Protein AF-A0A380N1U7-F1 (afdb_monomer_lite)

Foldseek 3Di:
DLQVVVAVVLVVLVVVVCVVVVVDPKDWDFWDWAWAQEPVGTDIHTHTAMDVRPDADPQAGPPHRYNPPVVLVLLVVCVVVVDDLVVSQVVCCVPNVDRDDSVNSVVSVVVCVVVVVVVVPDDDDPDDPDDDDDDD

Secondary structure (DSSP, 8-state):
-HHHHHHHHHHHHHHHHHHH-TTSS--EEEEEEEEEEETTEEEEEEEEEESS-----SSS-TT--B-HHHHHHHHHHHHHTT--HHHHHHHHHHHH-----HHHHHHHHGGGHHHHHHHHTPPPPS--S-------

pLDDT: mean 79.52, std 11.36, range [40.75, 92.94]

Structure (mmCIF, N/CA/C/O backbone):
data_AF-A0A380N1U7-F1
#
_entry.id   AF-A0A380N1U7-F1
#
loop_
_atom_site.group_PDB
_atom_site.id
_atom_site.type_symbol
_atom_site.label_atom_id
_atom_site.label_alt_id
_atom_site.label_comp_id
_atom_site.label_asym_id
_atom_site.label_entity_id
_atom_site.label_seq_id
_atom_site.pdbx_PDB_ins_code
_atom_site.Cartn_x
_atom_site.Cartn_y
_atom_site.Cartn_z
_atom_site.occupancy
_atom_site.B_iso_or_equiv
_atom_site.auth_seq_id
_atom_site.auth_comp_id
_atom_site.auth_asym_id
_atom_site.auth_atom_id
_atom_site.pdbx_PDB_model_num
ATOM 1 N N . MET A 1 1 ? 12.849 15.024 4.852 1.00 40.75 1 MET A N 1
ATOM 2 C CA . MET A 1 1 ? 13.879 13.974 4.651 1.00 40.75 1 MET A CA 1
ATOM 3 C C . MET A 1 1 ? 13.366 12.769 3.834 1.00 40.75 1 MET A C 1
ATOM 5 O O . MET A 1 1 ? 14.176 11.980 3.379 1.00 40.75 1 MET A O 1
ATOM 9 N N . THR A 1 2 ? 12.056 12.680 3.552 1.00 47.53 2 THR A N 1
ATOM 10 C CA . THR A 1 2 ? 11.327 11.574 2.881 1.00 47.53 2 THR A CA 1
ATOM 11 C C . THR A 1 2 ? 11.619 11.385 1.378 1.00 47.53 2 THR A C 1
ATOM 13 O O . THR A 1 2 ? 11.564 10.273 0.860 1.00 47.53 2 THR A O 1
ATOM 16 N N . LEU A 1 3 ? 11.970 12.457 0.656 1.00 51.88 3 LEU A N 1
ATOM 17 C CA . LEU A 1 3 ? 12.321 12.377 -0.774 1.00 51.88 3 LEU A CA 1
ATOM 18 C C . LEU A 1 3 ? 13.687 11.719 -1.017 1.00 51.88 3 LEU A C 1
ATOM 20 O O . LEU A 1 3 ? 13.896 11.109 -2.060 1.00 51.88 3 LEU A O 1
ATOM 24 N N . CYS A 1 4 ? 14.610 11.820 -0.055 1.00 52.53 4 CYS A N 1
ATOM 25 C CA . CYS A 1 4 ? 15.962 11.293 -0.223 1.00 52.53 4 CYS A CA 1
ATOM 26 C C . CYS A 1 4 ? 15.957 9.757 -0.242 1.00 52.53 4 CYS A C 1
ATOM 28 O O . CYS A 1 4 ? 16.606 9.160 -1.093 1.00 52.53 4 CYS A O 1
ATOM 30 N N . ASN A 1 5 ? 15.156 9.136 0.632 1.00 65.75 5 ASN A N 1
ATOM 31 C CA . ASN A 1 5 ? 15.149 7.684 0.833 1.00 65.75 5 ASN A CA 1
ATOM 32 C C . ASN A 1 5 ? 14.439 6.916 -0.294 1.00 65.75 5 ASN A C 1
ATOM 34 O O . ASN A 1 5 ? 14.876 5.840 -0.695 1.00 65.75 5 ASN A O 1
ATOM 38 N N . THR A 1 6 ? 13.373 7.484 -0.861 1.00 70.25 6 THR A N 1
ATOM 39 C CA . THR A 1 6 ? 12.689 6.890 -2.024 1.00 70.25 6 THR A CA 1
ATOM 40 C C . THR A 1 6 ? 13.540 6.994 -3.292 1.00 70.25 6 THR A C 1
ATOM 42 O O . THR A 1 6 ? 13.600 6.049 -4.079 1.00 70.25 6 THR A O 1
ATOM 45 N N . LEU A 1 7 ? 14.265 8.103 -3.466 1.00 77.00 7 LEU A N 1
ATOM 46 C CA . LEU A 1 7 ? 15.198 8.297 -4.576 1.00 77.00 7 LEU A CA 1
ATOM 47 C C . LEU A 1 7 ? 16.412 7.357 -4.499 1.00 77.00 7 LEU A C 1
ATOM 49 O O . LEU A 1 7 ? 16.829 6.817 -5.530 1.00 77.00 7 LEU A O 1
ATOM 53 N N . THR A 1 8 ? 16.986 7.150 -3.307 1.00 80.00 8 THR A N 1
ATOM 54 C CA . THR A 1 8 ? 18.092 6.196 -3.115 1.00 80.00 8 THR A CA 1
ATOM 55 C C . THR A 1 8 ? 17.640 4.768 -3.360 1.00 80.00 8 THR A C 1
ATOM 57 O O . THR A 1 8 ? 18.338 4.048 -4.069 1.00 80.00 8 THR A O 1
ATOM 60 N N . PHE A 1 9 ? 16.459 4.376 -2.874 1.00 84.00 9 PHE A N 1
ATOM 61 C CA . PHE A 1 9 ? 15.918 3.042 -3.134 1.00 84.00 9 PHE A CA 1
ATOM 62 C C . PHE A 1 9 ? 15.733 2.780 -4.634 1.00 84.00 9 PHE A C 1
ATOM 64 O O . PHE A 1 9 ? 16.267 1.809 -5.165 1.00 84.00 9 PHE A O 1
ATOM 71 N N . LEU A 1 10 ? 15.058 3.685 -5.351 1.00 83.88 10 LEU A N 1
ATOM 72 C CA . LEU A 1 10 ? 14.854 3.547 -6.797 1.00 83.88 10 LEU A CA 1
ATOM 73 C C . LEU A 1 10 ? 16.179 3.551 -7.578 1.00 83.88 10 LEU A C 1
ATOM 75 O O . LEU A 1 10 ? 16.294 2.915 -8.625 1.00 83.88 10 LEU A O 1
ATOM 79 N N . SER A 1 11 ? 17.187 4.275 -7.081 1.00 85.38 11 SER A N 1
ATOM 80 C CA . SER A 1 11 ? 18.531 4.272 -7.668 1.00 85.38 11 SER A CA 1
ATOM 81 C C . SER A 1 11 ? 19.259 2.944 -7.446 1.00 85.38 11 SER A C 1
ATOM 83 O O . SER A 1 11 ? 19.945 2.486 -8.353 1.00 85.38 11 SER A O 1
ATOM 85 N N . ALA A 1 12 ? 19.088 2.305 -6.289 1.00 86.25 12 ALA A N 1
ATOM 86 C CA . ALA A 1 12 ? 19.638 0.974 -6.035 1.00 86.25 12 ALA A CA 1
ATOM 87 C C . ALA A 1 12 ? 18.943 -0.097 -6.894 1.00 86.25 12 ALA A C 1
ATOM 89 O O . ALA A 1 12 ? 19.583 -1.009 -7.416 1.00 86.25 12 ALA A O 1
ATOM 90 N N . GLU A 1 13 ? 17.633 0.041 -7.095 1.00 86.62 13 GLU A N 1
ATOM 91 C CA . GLU A 1 13 ? 16.842 -0.891 -7.894 1.00 86.62 13 GLU A CA 1
ATOM 92 C C . GLU A 1 13 ? 17.258 -0.885 -9.375 1.00 86.62 13 GLU A C 1
ATOM 94 O O . GLU A 1 13 ? 17.491 -1.945 -9.962 1.00 86.62 13 GLU A O 1
ATOM 99 N N . ILE A 1 14 ? 17.441 0.303 -9.966 1.00 86.81 14 ILE A N 1
ATOM 100 C CA . ILE A 1 14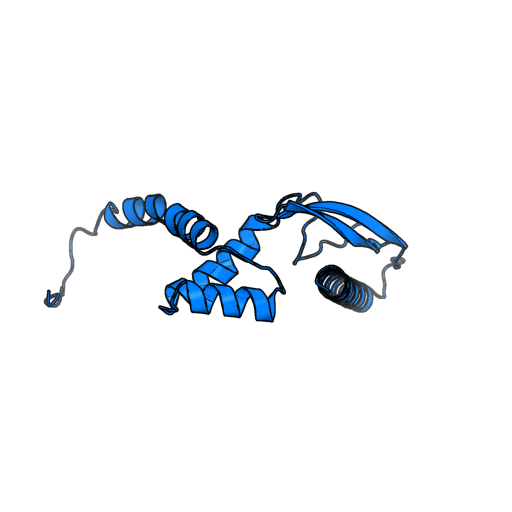 ? 17.900 0.418 -11.359 1.00 86.81 14 ILE A CA 1
ATOM 101 C C . ILE A 1 14 ? 19.347 -0.066 -11.531 1.00 86.81 14 ILE A C 1
ATOM 103 O O . ILE A 1 14 ? 19.694 -0.614 -12.575 1.00 86.81 14 ILE A O 1
ATOM 107 N N . GLU A 1 15 ? 20.200 0.113 -10.519 1.00 87.31 15 GLU A N 1
ATOM 108 C CA . GLU A 1 15 ? 21.585 -0.366 -10.543 1.00 87.31 15 GLU A CA 1
ATOM 109 C C . GLU A 1 15 ? 21.642 -1.898 -10.533 1.00 87.31 15 GLU A C 1
ATOM 111 O O . GLU A 1 15 ? 22.352 -2.491 -11.346 1.00 87.31 15 GLU A O 1
ATOM 116 N N . SER A 1 16 ? 20.809 -2.541 -9.709 1.00 87.12 16 SER A N 1
ATOM 117 C CA . SER A 1 16 ? 20.632 -3.997 -9.721 1.00 87.12 16 SER A CA 1
ATOM 118 C C . SER A 1 16 ? 20.126 -4.504 -11.078 1.00 87.12 1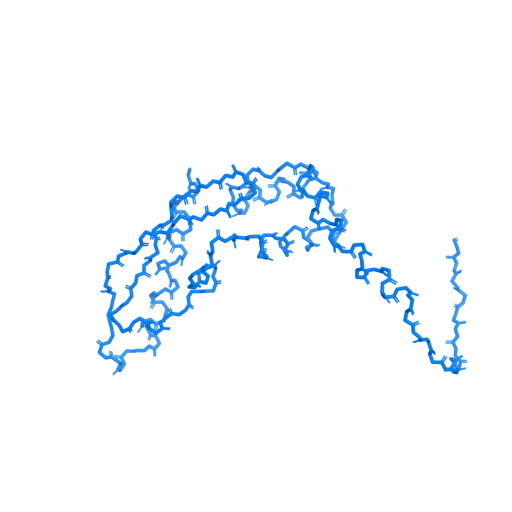6 SER A C 1
ATOM 120 O O . SER A 1 16 ? 20.673 -5.464 -11.625 1.00 87.12 16 SER A O 1
ATOM 122 N N . TYR A 1 17 ? 19.136 -3.829 -11.676 1.00 85.81 17 TYR A N 1
ATOM 123 C CA . TYR A 1 17 ? 18.605 -4.203 -12.991 1.00 85.81 17 TYR A CA 1
ATOM 124 C C . TYR A 1 17 ? 19.656 -4.097 -14.108 1.00 85.81 17 TYR A C 1
ATOM 126 O O . TYR A 1 17 ? 19.789 -5.011 -14.927 1.00 85.81 17 TYR A O 1
ATOM 134 N N . LEU A 1 18 ? 20.436 -3.011 -14.137 1.00 85.00 18 LEU A N 1
ATOM 135 C CA . LEU A 1 18 ? 21.512 -2.829 -15.117 1.00 85.00 18 LEU A CA 1
ATOM 136 C C . LEU A 1 18 ? 22.662 -3.826 -14.897 1.00 85.00 18 LEU A C 1
ATOM 138 O O . LEU A 1 18 ? 23.231 -4.313 -15.873 1.00 85.00 18 LEU A O 1
ATOM 142 N N . GLY A 1 19 ? 22.966 -4.178 -13.643 1.00 83.69 19 GLY A N 1
ATOM 143 C CA . GLY A 1 19 ? 23.962 -5.196 -13.296 1.00 83.69 19 GLY A CA 1
ATOM 144 C C . GLY A 1 19 ? 23.577 -6.614 -13.730 1.00 83.69 19 GLY A C 1
ATOM 145 O O . GLY A 1 19 ? 24.448 -7.416 -14.053 1.00 83.69 19 GLY A O 1
ATOM 146 N N . GLN A 1 20 ? 22.281 -6.922 -13.803 1.00 82.00 20 GLN A N 1
ATOM 147 C CA . GLN A 1 20 ? 21.789 -8.194 -14.347 1.00 82.00 20 GLN A CA 1
ATOM 148 C C . GLN A 1 20 ? 21.756 -8.201 -15.885 1.00 82.00 20 GLN A C 1
ATOM 150 O O . GLN A 1 20 ? 21.890 -9.255 -16.504 1.00 82.00 20 GLN A O 1
ATOM 155 N N . ASN A 1 21 ? 21.641 -7.027 -16.516 1.00 78.81 21 ASN A N 1
ATOM 156 C CA . ASN A 1 21 ? 21.483 -6.864 -17.965 1.00 78.81 21 ASN A CA 1
ATOM 157 C C . ASN A 1 21 ? 22.727 -6.272 -18.658 1.00 78.81 21 ASN A C 1
ATOM 159 O O . ASN A 1 21 ? 22.604 -5.484 -19.598 1.00 78.81 21 ASN A O 1
ATOM 163 N N . LEU A 1 22 ? 23.933 -6.684 -18.247 1.00 72.62 22 LEU A N 1
ATOM 164 C CA . LEU A 1 22 ? 25.216 -6.173 -18.773 1.00 72.62 22 LEU A CA 1
ATOM 165 C C . LEU A 1 22 ? 25.399 -6.355 -20.292 1.00 72.62 22 LEU A C 1
ATOM 167 O O . LEU A 1 22 ? 26.122 -5.587 -20.922 1.00 72.62 22 LEU A O 1
ATOM 171 N N . ASN A 1 23 ? 24.739 -7.355 -20.885 1.00 67.94 23 ASN A N 1
ATOM 172 C CA . ASN A 1 23 ? 24.819 -7.656 -22.322 1.00 67.94 23 ASN A CA 1
ATOM 173 C C . ASN A 1 23 ? 23.893 -6.781 -23.183 1.00 67.94 23 ASN A C 1
ATOM 175 O O . ASN A 1 23 ? 23.975 -6.809 -24.411 1.00 67.94 23 ASN A O 1
ATOM 179 N N . SER A 1 24 ? 22.997 -6.016 -22.559 1.00 68.81 24 SER A N 1
ATOM 180 C CA . SER A 1 24 ? 22.141 -5.064 -23.259 1.00 68.81 24 SER A CA 1
ATOM 181 C C . SER A 1 24 ? 22.889 -3.736 -23.439 1.00 68.81 24 SER A C 1
ATOM 183 O O . SER A 1 24 ? 23.598 -3.284 -22.544 1.00 68.81 24 SER A O 1
ATOM 185 N N . ASN A 1 25 ? 22.720 -3.046 -24.574 1.00 79.69 25 ASN A N 1
ATOM 186 C CA . ASN A 1 25 ? 23.233 -1.673 -24.763 1.00 79.69 25 ASN A CA 1
ATOM 187 C C . ASN A 1 25 ? 22.409 -0.634 -23.962 1.00 79.69 25 ASN A C 1
ATOM 189 O O . ASN A 1 25 ? 22.193 0.499 -24.401 1.00 79.69 25 ASN A O 1
ATOM 193 N N . ASN A 1 26 ? 21.879 -1.046 -22.812 1.00 81.62 26 ASN A N 1
ATOM 194 C CA . ASN A 1 26 ? 21.026 -0.255 -21.952 1.00 81.62 26 ASN A CA 1
ATOM 195 C C . ASN A 1 26 ? 21.876 0.417 -20.872 1.00 81.62 26 ASN A C 1
ATOM 197 O O . ASN A 1 26 ? 22.803 -0.167 -20.315 1.00 81.62 26 ASN A O 1
ATOM 201 N N . ARG A 1 27 ? 21.592 1.688 -20.604 1.00 84.06 27 ARG A N 1
ATOM 202 C CA . ARG A 1 27 ? 22.331 2.513 -19.641 1.00 84.06 27 ARG A CA 1
ATOM 203 C C . ARG A 1 27 ? 21.364 3.448 -18.943 1.00 84.06 27 ARG A C 1
ATOM 205 O O . ARG A 1 27 ? 20.309 3.772 -19.490 1.00 84.06 27 ARG A O 1
ATOM 212 N N . ARG A 1 28 ? 21.749 3.938 -17.767 1.00 84.19 28 ARG A N 1
ATOM 213 C CA . ARG A 1 28 ? 21.008 4.991 -17.068 1.00 84.19 28 ARG A CA 1
ATOM 214 C C . ARG A 1 28 ? 20.888 6.234 -17.959 1.00 84.19 28 ARG A C 1
ATOM 216 O O . ARG A 1 28 ? 21.871 6.683 -18.543 1.00 84.19 28 ARG A O 1
ATOM 223 N N . ASN A 1 29 ? 19.682 6.784 -18.051 1.00 87.75 29 ASN A N 1
ATOM 224 C CA . ASN A 1 29 ? 19.329 7.947 -18.860 1.00 87.75 29 ASN A CA 1
ATOM 225 C C . ASN A 1 29 ? 18.560 8.979 -18.019 1.00 87.75 29 ASN A C 1
ATOM 227 O O . ASN A 1 29 ? 17.374 9.235 -18.236 1.00 87.75 29 ASN A O 1
ATOM 231 N N . GLY A 1 30 ? 19.258 9.550 -17.038 1.00 86.69 30 GLY A N 1
ATOM 232 C CA . GLY A 1 30 ? 18.738 10.621 -16.192 1.00 86.69 30 GLY A CA 1
ATOM 233 C C . GLY A 1 30 ? 17.584 10.199 -15.279 1.00 86.69 30 GLY A C 1
ATOM 234 O O . GLY A 1 30 ? 17.494 9.047 -14.842 1.00 86.69 30 GLY A O 1
ATOM 235 N N . TYR A 1 31 ? 16.722 11.170 -14.978 1.00 87.06 31 TYR A N 1
ATOM 236 C CA . TYR A 1 31 ? 15.584 11.038 -14.073 1.00 87.06 31 TYR A CA 1
ATOM 237 C C . TYR A 1 31 ? 14.324 11.618 -14.721 1.00 87.06 31 TYR A C 1
ATOM 239 O O . TYR A 1 31 ? 14.382 12.612 -15.442 1.00 87.06 31 TYR A O 1
ATOM 247 N N . SER A 1 32 ? 13.179 11.000 -14.450 1.00 85.56 32 SER A N 1
ATOM 248 C CA . SER A 1 32 ? 11.856 11.490 -14.820 1.00 85.56 32 SER A CA 1
ATOM 249 C C . SER A 1 32 ? 11.120 11.960 -13.576 1.00 85.56 32 SER A C 1
ATOM 251 O O . SER A 1 32 ? 11.077 11.250 -12.571 1.00 85.56 32 SER A O 1
ATOM 253 N N . LYS A 1 33 ? 10.487 13.130 -13.656 1.00 85.94 33 LYS A N 1
ATOM 254 C CA . LYS A 1 33 ? 9.645 13.650 -12.577 1.00 85.94 33 LYS A CA 1
ATOM 255 C C . LYS A 1 33 ? 8.255 13.030 -12.641 1.00 85.94 33 LYS A C 1
ATOM 257 O O . LYS A 1 33 ? 7.702 12.841 -13.724 1.00 85.94 33 LYS A O 1
ATOM 262 N N . LYS A 1 34 ? 7.691 12.717 -11.481 1.00 83.31 34 LYS A N 1
ATOM 263 C CA . LYS A 1 34 ? 6.355 12.145 -11.340 1.00 83.31 34 LYS A CA 1
ATOM 264 C C . LYS A 1 34 ? 5.679 12.722 -10.107 1.00 83.31 34 LYS A C 1
ATOM 266 O O . LYS A 1 34 ? 6.184 12.571 -9.001 1.00 83.31 34 LYS A O 1
ATOM 271 N N . THR A 1 35 ? 4.519 13.344 -10.280 1.00 81.88 35 THR A N 1
ATOM 272 C CA . THR A 1 35 ? 3.706 13.789 -9.144 1.00 81.88 35 THR A CA 1
ATOM 273 C C . THR A 1 35 ? 2.906 12.611 -8.610 1.00 81.88 35 THR A C 1
ATOM 275 O O . THR A 1 35 ? 2.064 12.041 -9.308 1.00 81.88 35 THR A O 1
ATOM 278 N N . VAL A 1 36 ? 3.176 12.237 -7.367 1.00 77.25 36 VAL A N 1
ATOM 279 C CA . VAL A 1 36 ? 2.560 11.091 -6.710 1.00 77.25 36 VAL A CA 1
ATOM 280 C C . VAL A 1 36 ? 1.634 11.593 -5.613 1.00 77.25 36 VAL A C 1
ATOM 282 O O . VAL A 1 36 ? 2.010 12.432 -4.797 1.00 77.25 36 VAL A O 1
ATOM 285 N N . LYS A 1 37 ? 0.395 11.099 -5.619 1.00 68.56 37 LYS A N 1
ATOM 286 C CA . LYS A 1 37 ? -0.614 11.391 -4.602 1.00 68.56 37 LYS A CA 1
ATOM 287 C C . LYS A 1 37 ? -0.531 10.322 -3.517 1.00 68.56 37 LYS A C 1
ATOM 289 O O . LYS A 1 37 ? -0.759 9.140 -3.781 1.00 68.56 37 LYS A O 1
ATOM 294 N N . SER A 1 38 ? -0.198 10.748 -2.309 1.00 66.62 38 SER A N 1
ATOM 295 C CA . SER A 1 38 ? -0.272 9.944 -1.093 1.00 66.62 38 SER A CA 1
ATOM 296 C C . SER A 1 38 ? -1.470 10.392 -0.249 1.00 66.62 38 SER A C 1
ATOM 298 O O . SER A 1 38 ? -2.064 11.440 -0.515 1.00 66.62 38 SER A O 1
ATOM 300 N N . ALA A 1 39 ? -1.817 9.619 0.781 1.00 54.22 39 ALA A N 1
ATOM 301 C CA . ALA A 1 39 ? -2.871 9.954 1.742 1.00 54.22 39 ALA A CA 1
ATOM 302 C C . ALA A 1 39 ? -2.646 11.315 2.440 1.00 54.22 39 ALA A C 1
ATOM 304 O O . ALA A 1 39 ? -3.594 11.927 2.920 1.00 54.22 39 ALA A O 1
ATOM 305 N N . LEU A 1 40 ? -1.403 11.808 2.449 1.00 46.25 40 LEU A N 1
ATOM 306 C CA . LEU A 1 40 ? -0.976 13.056 3.095 1.00 46.25 40 LEU A CA 1
ATOM 307 C C . LEU A 1 40 ? -0.837 14.254 2.146 1.00 46.25 40 LEU A C 1
ATOM 309 O O . LEU A 1 40 ? -0.504 15.349 2.590 1.00 46.25 40 LEU A O 1
ATOM 313 N N . GLY A 1 41 ? -1.059 14.060 0.844 1.00 59.94 41 GLY A N 1
ATOM 314 C CA . GLY A 1 41 ? -0.894 15.103 -0.167 1.00 59.94 41 GLY A CA 1
ATOM 315 C C . GLY A 1 41 ? -0.108 14.643 -1.393 1.00 59.94 41 GLY A C 1
ATOM 316 O O . GLY A 1 41 ? 0.275 13.479 -1.529 1.00 59.94 41 GLY A O 1
ATOM 317 N N . SER A 1 42 ? 0.103 15.566 -2.329 1.00 71.38 42 SER A N 1
ATOM 318 C CA . SER A 1 42 ? 0.883 15.327 -3.544 1.00 71.38 42 SER A CA 1
ATOM 319 C C . SER A 1 42 ? 2.330 15.769 -3.366 1.00 71.38 42 SER A C 1
ATOM 321 O O . SER A 1 42 ? 2.565 16.901 -2.952 1.00 71.38 42 SER A O 1
ATOM 323 N N . PHE A 1 43 ? 3.282 14.924 -3.753 1.00 75.31 43 PHE A N 1
ATOM 324 C CA . PHE A 1 43 ? 4.698 15.288 -3.808 1.00 75.31 43 PHE A CA 1
ATOM 325 C C . PHE A 1 43 ? 5.313 14.940 -5.167 1.00 75.31 43 PHE A C 1
ATOM 327 O O . PHE A 1 43 ? 4.802 14.086 -5.898 1.00 75.31 43 PHE A O 1
ATOM 334 N N . GLU A 1 44 ? 6.400 15.625 -5.522 1.00 79.06 44 GLU A N 1
ATOM 335 C CA . GLU A 1 44 ? 7.181 15.329 -6.725 1.00 79.06 44 GLU A CA 1
ATOM 336 C C . GLU A 1 44 ? 8.244 14.275 -6.417 1.00 79.06 44 GLU A C 1
ATOM 338 O O . GLU A 1 44 ? 9.074 14.454 -5.531 1.00 79.06 44 GLU A O 1
ATOM 343 N N . LEU A 1 45 ? 8.207 13.170 -7.156 1.00 83.56 45 LEU A N 1
ATOM 344 C CA . LEU A 1 45 ? 9.169 12.082 -7.086 1.00 83.56 45 LEU A CA 1
ATOM 345 C C . LEU A 1 45 ? 10.050 12.098 -8.336 1.00 83.56 45 LEU A C 1
ATOM 347 O O . LEU A 1 45 ? 9.546 12.101 -9.462 1.00 83.56 45 LEU A O 1
ATOM 351 N N . GLU A 1 46 ? 11.363 12.048 -8.140 1.00 83.56 46 GLU A N 1
ATOM 352 C CA . GLU A 1 46 ? 12.319 11.816 -9.217 1.00 83.56 46 GLU A CA 1
ATOM 353 C C . GLU A 1 46 ? 12.574 10.314 -9.345 1.00 83.56 46 GLU A C 1
ATOM 355 O O . GLU A 1 46 ? 13.044 9.652 -8.425 1.00 83.56 46 GLU A O 1
ATOM 360 N N . THR A 1 47 ? 12.224 9.758 -10.498 1.00 85.38 47 THR A N 1
ATOM 361 C CA . THR A 1 47 ? 12.382 8.334 -10.798 1.00 85.38 47 THR A CA 1
ATOM 362 C C . THR A 1 47 ? 13.551 8.159 -11.761 1.00 85.38 47 THR A C 1
ATOM 364 O O . THR A 1 47 ? 13.547 8.777 -12.829 1.00 85.38 47 THR A O 1
ATOM 367 N N . PRO A 1 48 ? 14.582 7.371 -11.421 1.00 87.19 48 PRO A N 1
ATOM 368 C CA . PRO A 1 48 ? 15.670 7.103 -12.343 1.00 87.19 48 PRO A CA 1
ATOM 369 C C . PRO A 1 48 ? 15.141 6.338 -13.554 1.00 87.19 48 PRO A C 1
ATOM 371 O O . PRO A 1 48 ? 14.278 5.468 -13.441 1.00 87.19 48 PRO A O 1
ATOM 374 N N . ARG A 1 49 ? 15.656 6.689 -14.730 1.00 84.56 49 ARG A N 1
ATOM 375 C CA . ARG A 1 49 ? 15.244 6.100 -15.999 1.00 84.56 49 ARG A CA 1
ATOM 376 C C . ARG A 1 49 ? 16.443 5.477 -16.690 1.00 84.56 49 ARG A C 1
ATOM 378 O O . ARG A 1 49 ? 17.586 5.888 -16.504 1.00 84.56 49 ARG A O 1
ATOM 385 N N . GLU A 1 50 ? 16.167 4.502 -17.530 1.00 87.12 50 GLU A N 1
ATOM 386 C CA . GLU A 1 50 ? 17.122 3.864 -18.424 1.00 87.12 50 GLU A CA 1
ATOM 387 C C . GLU A 1 50 ? 16.856 4.221 -19.892 1.00 87.12 50 GLU A C 1
ATOM 389 O O . GLU A 1 50 ? 15.842 4.832 -20.240 1.00 87.12 50 GLU A O 1
ATOM 394 N N . ARG A 1 51 ? 17.789 3.868 -20.773 1.00 84.19 51 ARG A N 1
ATOM 395 C CA . ARG A 1 51 ? 17.733 4.241 -22.187 1.00 84.19 51 ARG A CA 1
ATOM 396 C C . ARG A 1 51 ? 16.608 3.527 -22.933 1.00 84.19 51 ARG A C 1
ATOM 398 O O . ARG A 1 51 ? 15.911 4.182 -23.705 1.00 84.19 51 ARG A O 1
ATOM 405 N N . ASN A 1 52 ? 16.427 2.232 -22.685 1.00 82.94 52 ASN A N 1
ATOM 406 C CA . ASN A 1 52 ? 15.459 1.411 -23.418 1.00 82.94 52 ASN A CA 1
ATOM 407 C C . ASN A 1 52 ? 14.035 1.532 -22.854 1.00 82.94 52 ASN A C 1
ATOM 409 O O . ASN A 1 52 ? 13.066 1.403 -23.594 1.00 82.94 52 ASN A O 1
ATOM 413 N N . GLY A 1 53 ? 13.897 1.875 -21.570 1.00 79.94 53 GLY A N 1
ATOM 414 C CA . GLY A 1 53 ? 12.599 2.081 -20.925 1.00 79.94 53 GLY A CA 1
ATOM 415 C C . GLY A 1 53 ? 11.845 0.787 -20.607 1.00 79.94 53 GLY A C 1
ATOM 416 O O . GLY A 1 53 ? 10.631 0.834 -20.421 1.00 79.94 53 GLY A O 1
ATOM 417 N N . GLU A 1 54 ? 12.548 -0.336 -20.517 1.00 80.00 54 GLU A N 1
ATOM 418 C CA . GLU A 1 54 ? 12.059 -1.673 -20.179 1.00 80.00 54 GLU A CA 1
ATOM 419 C C . GLU A 1 54 ? 11.932 -1.866 -18.658 1.00 80.00 54 GLU A C 1
ATOM 421 O O . GLU A 1 54 ? 10.923 -2.394 -18.208 1.00 80.00 54 GLU A O 1
ATOM 426 N N . PHE A 1 55 ? 12.847 -1.321 -17.852 1.00 82.50 55 PHE A N 1
ATOM 427 C CA . PHE A 1 55 ? 12.859 -1.415 -16.386 1.00 82.50 55 PHE A CA 1
ATOM 428 C C . PHE A 1 55 ? 11.527 -1.008 -15.754 1.00 82.50 55 PHE A C 1
ATOM 430 O O . PHE A 1 55 ? 11.050 0.111 -15.970 1.00 82.50 55 PHE A O 1
ATOM 437 N N . GLU A 1 56 ? 10.938 -1.900 -14.963 1.00 81.19 56 GLU A N 1
ATOM 438 C CA . GLU A 1 56 ? 9.747 -1.641 -14.158 1.00 81.19 56 GLU A CA 1
ATOM 439 C C . GLU A 1 56 ? 10.119 -1.612 -12.670 1.00 81.19 56 GLU A C 1
ATOM 441 O O . GLU A 1 56 ? 10.441 -2.663 -12.119 1.00 81.19 56 GLU A O 1
ATOM 446 N N . PRO A 1 57 ? 10.071 -0.437 -12.013 1.00 80.38 57 PRO A N 1
ATOM 447 C CA . PRO A 1 57 ? 10.319 -0.345 -10.580 1.00 80.38 57 PRO A CA 1
ATOM 448 C C . PRO A 1 57 ? 9.203 -1.030 -9.788 1.00 80.38 57 PRO A C 1
ATOM 450 O O . PRO A 1 57 ? 8.019 -0.848 -10.092 1.00 80.38 57 PRO A O 1
ATOM 453 N N . VAL A 1 58 ? 9.584 -1.753 -8.739 1.00 77.12 58 VAL A N 1
ATOM 454 C CA . VAL A 1 58 ? 8.690 -2.458 -7.818 1.00 77.12 58 VAL A CA 1
ATOM 455 C C . VAL A 1 58 ? 7.995 -1.456 -6.903 1.00 77.12 58 VAL A C 1
ATOM 457 O O . VAL A 1 58 ? 6.770 -1.409 -6.902 1.00 77.12 58 VAL A O 1
ATOM 460 N N . LEU A 1 59 ? 8.764 -0.597 -6.219 1.00 71.88 59 LEU A N 1
ATOM 461 C CA . LEU A 1 59 ? 8.249 0.340 -5.205 1.00 71.88 59 LEU A CA 1
ATOM 462 C C . LEU A 1 59 ? 7.250 1.357 -5.783 1.00 71.88 59 LEU A C 1
ATOM 464 O O . LEU A 1 59 ? 6.281 1.767 -5.148 1.00 71.88 59 LEU A O 1
ATOM 468 N N . VAL A 1 60 ? 7.516 1.837 -7.001 1.00 77.06 60 VAL A N 1
ATOM 469 C CA . VAL A 1 60 ? 6.662 2.817 -7.679 1.00 77.06 60 VAL A CA 1
ATOM 470 C C . VAL A 1 60 ? 6.529 2.442 -9.147 1.00 77.06 60 VAL A C 1
ATOM 472 O O . VAL A 1 60 ? 7.327 2.863 -9.987 1.00 77.06 60 VAL A O 1
ATOM 475 N N . LYS A 1 61 ? 5.462 1.712 -9.481 1.00 79.00 61 LYS A N 1
ATOM 476 C CA . LYS A 1 61 ? 5.232 1.227 -10.846 1.00 79.00 61 LYS A CA 1
ATOM 477 C C . LYS A 1 61 ? 5.116 2.372 -11.855 1.00 79.00 61 LYS A C 1
ATOM 479 O O . LYS A 1 61 ? 4.708 3.505 -11.537 1.00 79.00 61 LYS A O 1
ATOM 484 N N . LYS A 1 62 ? 5.416 2.078 -13.124 1.00 78.75 62 LYS A N 1
ATOM 485 C CA . LYS A 1 62 ? 5.181 3.014 -14.236 1.00 78.75 62 LYS A CA 1
ATOM 486 C C . LYS A 1 62 ? 3.725 3.489 -14.217 1.00 78.75 62 LYS A C 1
ATOM 488 O O . LYS A 1 62 ? 2.807 2.718 -13.970 1.00 78.75 62 LYS A O 1
ATOM 493 N N . HIS A 1 63 ? 3.525 4.794 -14.397 1.00 73.38 63 HIS A N 1
ATOM 494 C CA . HIS A 1 63 ? 2.208 5.459 -14.381 1.00 73.38 63 HIS A CA 1
ATOM 495 C C . HIS A 1 63 ? 1.394 5.378 -13.069 1.00 73.38 63 HIS A C 1
ATOM 497 O O . HIS A 1 63 ? 0.340 6.003 -12.978 1.00 73.38 63 HIS A O 1
ATOM 503 N N . GLN A 1 64 ? 1.882 4.714 -12.015 1.00 70.75 64 GLN A N 1
ATOM 504 C CA . GLN A 1 64 ? 1.203 4.669 -10.714 1.00 70.75 64 GLN A CA 1
ATOM 505 C C . GLN A 1 64 ? 1.200 6.035 -10.013 1.00 70.75 64 GLN A C 1
ATOM 507 O O . GLN A 1 64 ? 2.194 6.449 -9.425 1.00 70.75 64 GLN A O 1
ATOM 512 N N . THR A 1 65 ? 0.085 6.752 -10.043 1.00 65.31 65 THR A N 1
ATOM 513 C CA . THR A 1 65 ? -0.042 8.078 -9.410 1.00 65.31 65 THR A CA 1
ATOM 514 C C . THR A 1 65 ? -0.511 8.024 -7.957 1.00 65.31 65 THR A C 1
ATOM 516 O O . THR A 1 65 ? -0.566 9.067 -7.310 1.00 65.31 65 THR A O 1
ATOM 519 N N . LYS A 1 66 ? -0.828 6.833 -7.432 1.00 64.56 66 LYS A N 1
ATOM 520 C CA . LYS A 1 66 ? -1.264 6.605 -6.048 1.00 64.56 66 LYS A CA 1
ATOM 521 C C . LYS A 1 66 ? -0.378 5.550 -5.380 1.00 64.56 66 LYS A C 1
ATOM 523 O O . LYS A 1 66 ? -0.310 4.427 -5.874 1.00 64.56 66 LYS A O 1
ATOM 528 N N . LEU A 1 67 ? 0.252 5.887 -4.254 1.00 62.97 67 LEU A N 1
ATOM 529 C CA . LEU A 1 67 ? 1.058 4.938 -3.458 1.00 62.97 67 LEU A CA 1
ATOM 530 C C . LEU A 1 67 ? 0.230 4.026 -2.540 1.00 62.97 67 LEU A C 1
ATOM 532 O O . LEU A 1 67 ? 0.802 3.183 -1.863 1.00 62.97 67 LEU A O 1
ATOM 536 N N . SER A 1 68 ? -1.101 4.172 -2.544 1.00 66.06 68 SER A N 1
ATOM 537 C CA . SER A 1 68 ? -2.022 3.475 -1.631 1.00 66.06 68 SER A CA 1
ATOM 538 C C . SER A 1 68 ? -1.729 1.978 -1.453 1.00 66.06 68 SER A C 1
ATOM 540 O O . SER A 1 68 ? -1.454 1.589 -0.327 1.00 66.06 68 SER A O 1
ATOM 542 N N . PRO A 1 69 ? -1.677 1.131 -2.505 1.00 66.62 69 PRO A N 1
ATOM 543 C CA . PRO A 1 69 ? -1.797 -0.313 -2.293 1.00 66.62 69 PRO A CA 1
ATOM 544 C C . PRO A 1 69 ? -0.616 -0.959 -1.552 1.00 66.62 69 PRO A C 1
ATOM 546 O O . PRO A 1 69 ? -0.812 -1.957 -0.868 1.00 66.62 69 PRO A O 1
ATOM 549 N N . GLU A 1 70 ? 0.604 -0.425 -1.665 1.00 69.88 70 GLU A N 1
ATOM 550 C CA . GLU A 1 70 ? 1.752 -0.971 -0.921 1.00 69.88 70 GLU A CA 1
ATOM 551 C C . GLU A 1 70 ? 1.764 -0.496 0.531 1.00 69.88 70 GLU A C 1
ATOM 553 O O . GLU A 1 70 ? 2.001 -1.288 1.441 1.00 69.88 70 GLU A O 1
ATOM 558 N N . ILE A 1 71 ? 1.430 0.775 0.763 1.00 74.38 71 ILE A N 1
ATOM 559 C CA . ILE A 1 71 ? 1.323 1.338 2.113 1.00 74.38 71 ILE A CA 1
ATOM 560 C C . ILE A 1 71 ? 0.183 0.655 2.880 1.00 74.38 71 ILE A C 1
ATOM 562 O O . ILE A 1 71 ? 0.354 0.318 4.049 1.00 74.38 71 ILE A O 1
ATOM 566 N N . ASP A 1 72 ? -0.937 0.375 2.211 1.00 79.19 72 ASP A N 1
ATOM 567 C CA . ASP A 1 72 ? -2.081 -0.326 2.795 1.00 79.19 72 ASP A CA 1
ATOM 568 C C . ASP A 1 72 ? -1.653 -1.709 3.319 1.00 79.19 72 ASP A C 1
ATOM 570 O O . ASP A 1 72 ? -1.954 -2.060 4.458 1.00 79.19 72 ASP A O 1
ATOM 574 N N . ASN A 1 73 ? -0.851 -2.463 2.554 1.00 80.94 73 ASN A N 1
ATOM 575 C CA . ASN A 1 73 ? -0.307 -3.756 2.994 1.00 80.94 73 ASN A CA 1
ATOM 576 C C . ASN A 1 73 ? 0.645 -3.630 4.194 1.00 80.94 73 ASN A C 1
ATOM 578 O O . ASN A 1 73 ? 0.625 -4.469 5.099 1.00 80.94 73 ASN A O 1
ATOM 582 N N . HIS A 1 74 ? 1.461 -2.577 4.227 1.00 80.50 74 HIS A N 1
ATOM 583 C CA . HIS A 1 74 ? 2.360 -2.307 5.347 1.00 80.50 74 HIS A CA 1
ATOM 584 C C . HIS A 1 74 ? 1.638 -1.839 6.610 1.00 80.50 74 HIS A C 1
ATOM 586 O O . HIS A 1 74 ? 2.179 -2.006 7.695 1.00 80.50 74 HIS A O 1
ATOM 592 N N . ILE A 1 75 ? 0.416 -1.320 6.493 1.00 85.56 75 ILE A N 1
ATOM 593 C CA . ILE A 1 75 ? -0.477 -1.026 7.622 1.00 85.56 75 ILE A CA 1
ATOM 594 C C . ILE A 1 75 ? -1.217 -2.297 8.070 1.00 85.56 75 ILE A C 1
ATOM 596 O O . ILE A 1 75 ? -1.333 -2.578 9.264 1.00 85.56 75 ILE A O 1
ATOM 600 N N . LEU A 1 76 ? -1.678 -3.098 7.107 1.00 87.25 76 LEU A N 1
ATOM 601 C CA . LEU A 1 76 ? -2.420 -4.339 7.329 1.00 87.25 76 LEU A CA 1
ATOM 602 C C . LEU A 1 76 ? -1.591 -5.418 8.032 1.00 87.25 76 LEU A C 1
ATOM 604 O O . LEU A 1 76 ? -2.120 -6.129 8.886 1.00 87.25 76 LEU A O 1
ATOM 608 N N . SER A 1 77 ? -0.302 -5.542 7.709 1.00 88.81 77 SER A N 1
ATOM 609 C CA . SER A 1 77 ? 0.571 -6.540 8.339 1.00 88.81 77 SER A CA 1
ATOM 610 C C . SER A 1 77 ? 0.691 -6.321 9.863 1.00 88.81 77 SER A C 1
ATOM 612 O O . SER A 1 77 ? 0.268 -7.206 10.609 1.00 88.81 77 SER A O 1
ATOM 614 N N . PRO A 1 78 ? 1.131 -5.159 10.378 1.00 89.19 78 PRO A N 1
ATOM 615 C CA . PRO A 1 78 ? 1.104 -4.826 11.806 1.00 89.19 78 PRO A CA 1
ATOM 616 C C . PRO A 1 78 ? -0.278 -4.953 12.458 1.00 89.19 78 PRO A C 1
ATOM 618 O O . PRO A 1 78 ? -0.387 -5.453 13.578 1.00 89.19 78 PRO A O 1
ATOM 621 N N . PHE A 1 79 ? -1.340 -4.550 11.749 1.00 90.31 79 PHE A N 1
ATOM 622 C CA . PHE A 1 79 ? -2.717 -4.699 12.226 1.00 90.31 79 PHE A CA 1
ATOM 623 C C . PHE A 1 79 ? -3.088 -6.171 12.450 1.00 90.31 79 PHE A C 1
ATOM 625 O O . PHE A 1 79 ? -3.645 -6.519 13.488 1.00 90.31 79 PHE A O 1
ATOM 632 N N . SER A 1 80 ? -2.706 -7.061 11.527 1.00 88.50 80 SER A N 1
ATOM 633 C CA . SER A 1 80 ? -2.919 -8.507 11.672 1.00 88.50 80 SER A CA 1
ATOM 634 C C . SER A 1 80 ? -2.132 -9.122 12.838 1.00 88.50 80 SER A C 1
ATOM 636 O O . SER A 1 80 ? -2.582 -10.104 13.423 1.00 88.50 80 SER A O 1
ATOM 638 N N . HIS A 1 81 ? -1.006 -8.512 13.224 1.00 90.94 81 HIS A N 1
ATOM 639 C CA . HIS A 1 81 ? -0.213 -8.896 14.397 1.00 90.94 81 HIS A CA 1
ATOM 640 C C . HIS A 1 81 ? -0.741 -8.286 15.711 1.00 90.94 81 HIS A C 1
ATOM 642 O O . HIS A 1 81 ? -0.146 -8.501 16.765 1.00 90.94 81 HIS A O 1
ATOM 648 N N . GLY A 1 82 ? -1.849 -7.535 15.673 1.00 91.69 82 GLY A N 1
ATOM 649 C CA . GLY A 1 82 ? -2.491 -6.972 16.863 1.00 91.69 82 GLY A CA 1
ATOM 650 C C . GLY A 1 82 ? -1.809 -5.725 17.431 1.00 91.69 82 GLY A C 1
ATOM 651 O O . GLY A 1 82 ? -2.013 -5.402 18.601 1.00 91.69 82 GLY A O 1
ATOM 652 N N . MET A 1 83 ? -0.998 -5.017 16.638 1.00 92.00 83 MET A N 1
ATOM 653 C CA . MET A 1 83 ? -0.423 -3.739 17.068 1.00 92.00 83 MET A CA 1
ATOM 654 C C . MET A 1 83 ? -1.514 -2.668 17.229 1.00 92.00 83 MET A C 1
ATOM 656 O O . MET A 1 83 ? -2.498 -2.642 16.488 1.00 92.00 83 MET A O 1
ATOM 660 N N . SER A 1 84 ? -1.341 -1.759 18.193 1.00 92.38 84 SER A N 1
ATOM 661 C CA . SER A 1 84 ? -2.262 -0.633 18.385 1.00 92.38 84 SER A CA 1
ATOM 662 C C . SER A 1 84 ? -2.134 0.386 17.250 1.00 92.38 84 SER A C 1
ATOM 664 O O . SER A 1 84 ? -1.063 0.534 16.668 1.00 92.38 84 SER A O 1
ATOM 666 N N . TYR A 1 85 ? -3.189 1.154 16.965 1.00 91.62 85 TYR A N 1
ATOM 667 C CA . TYR A 1 85 ? -3.150 2.170 15.904 1.00 91.62 85 TYR A CA 1
ATOM 668 C C . TYR A 1 85 ? -2.020 3.198 16.083 1.00 91.62 85 TYR A C 1
ATOM 670 O O . TYR A 1 85 ? -1.371 3.559 15.102 1.00 91.62 85 TYR A O 1
ATOM 678 N N . SER A 1 86 ? -1.717 3.595 17.324 1.00 90.50 86 SER A N 1
ATOM 679 C CA . SER A 1 86 ? -0.579 4.473 17.628 1.00 90.50 86 SER A CA 1
ATOM 680 C C . SER A 1 86 ? 0.770 3.803 17.343 1.00 90.50 86 SER A C 1
ATOM 682 O O . SER A 1 86 ? 1.661 4.453 16.807 1.00 90.50 86 SER A O 1
ATOM 684 N N . ALA A 1 87 ? 0.927 2.513 17.661 1.00 89.94 87 ALA A N 1
ATOM 685 C CA . ALA A 1 87 ? 2.162 1.776 17.385 1.00 89.94 87 ALA A CA 1
ATOM 686 C C . ALA A 1 87 ? 2.353 1.529 15.881 1.00 89.94 87 ALA A C 1
ATOM 688 O O . ALA A 1 87 ? 3.459 1.657 15.370 1.00 89.94 87 ALA A O 1
ATOM 689 N N . ILE A 1 88 ? 1.274 1.237 15.146 1.00 89.75 88 ILE A N 1
ATOM 690 C CA . ILE A 1 88 ? 1.311 1.120 13.680 1.00 89.75 88 ILE A CA 1
ATOM 691 C C . ILE A 1 88 ? 1.714 2.460 13.064 1.00 89.75 88 ILE A C 1
ATOM 693 O O . ILE A 1 88 ? 2.548 2.502 12.165 1.00 89.75 88 ILE A O 1
ATOM 697 N N . LYS A 1 89 ? 1.151 3.565 13.561 1.00 87.38 89 LYS A N 1
ATOM 698 C CA . LYS A 1 89 ? 1.528 4.909 13.126 1.00 87.38 89 LYS A CA 1
ATOM 699 C C . LYS A 1 89 ? 3.021 5.175 13.336 1.00 87.38 89 LYS A C 1
ATOM 701 O O . LYS A 1 89 ? 3.674 5.639 12.406 1.00 87.38 89 LYS A O 1
ATOM 706 N N . GLU A 1 90 ? 3.544 4.885 14.525 1.00 88.44 90 GLU A N 1
ATOM 707 C CA . GLU A 1 90 ? 4.967 5.051 14.845 1.00 88.44 90 GLU A CA 1
ATOM 708 C C . GLU A 1 90 ? 5.837 4.179 13.934 1.00 88.44 90 GLU A C 1
ATOM 710 O O . GLU A 1 90 ? 6.729 4.693 13.272 1.00 88.44 90 GLU A O 1
ATOM 715 N N . HIS A 1 91 ? 5.488 2.902 13.770 1.00 86.00 91 HIS A N 1
ATOM 716 C CA . HIS A 1 91 ? 6.185 1.966 12.889 1.00 86.00 91 HIS A CA 1
ATOM 717 C C . HIS A 1 91 ? 6.240 2.440 11.428 1.00 86.00 91 HIS A C 1
ATOM 719 O O . HIS A 1 91 ? 7.281 2.369 10.771 1.00 86.00 91 HIS A O 1
ATOM 725 N N . ILE A 1 92 ? 5.121 2.954 10.910 1.00 81.88 92 ILE A N 1
ATOM 726 C CA . ILE A 1 92 ? 5.056 3.488 9.549 1.00 81.88 92 ILE A CA 1
ATOM 727 C C . ILE A 1 92 ? 5.851 4.794 9.433 1.00 81.88 92 ILE A C 1
ATOM 729 O O . ILE A 1 92 ? 6.525 5.004 8.422 1.00 81.88 92 ILE A O 1
ATOM 733 N N . SER A 1 93 ? 5.827 5.648 10.458 1.00 81.19 93 SER A N 1
ATOM 734 C CA . SER A 1 93 ? 6.655 6.856 10.486 1.00 81.19 93 SER A CA 1
ATOM 735 C C . SER A 1 93 ? 8.149 6.512 10.569 1.00 81.19 93 SER A C 1
ATOM 737 O O . SER A 1 93 ? 8.954 7.108 9.865 1.00 81.19 93 SER A O 1
ATOM 739 N N . GLU A 1 94 ? 8.558 5.484 11.306 1.00 79.00 94 GLU A N 1
ATOM 740 C CA . GLU A 1 94 ? 9.967 5.080 11.378 1.00 79.00 94 GLU A CA 1
ATOM 741 C C . GLU A 1 94 ? 10.479 4.500 10.051 1.00 79.00 94 GLU A C 1
ATOM 743 O O . GLU A 1 94 ? 11.483 4.968 9.499 1.00 79.00 94 GLU A O 1
ATOM 748 N N . ILE A 1 95 ? 9.775 3.506 9.503 1.00 77.56 95 ILE A N 1
ATOM 749 C CA . ILE A 1 95 ? 10.230 2.768 8.316 1.00 77.56 95 ILE A CA 1
ATOM 750 C C . ILE A 1 95 ? 10.036 3.587 7.040 1.00 77.56 95 ILE A C 1
ATOM 752 O O . ILE A 1 95 ? 10.938 3.654 6.202 1.00 77.56 95 ILE A O 1
ATOM 756 N N . TYR A 1 96 ? 8.877 4.231 6.891 1.00 72.00 96 TYR A N 1
ATOM 757 C CA . TYR A 1 96 ? 8.496 4.928 5.660 1.00 72.00 96 TYR A CA 1
ATOM 758 C C . TYR A 1 96 ? 8.622 6.455 5.762 1.00 72.00 96 TYR A C 1
ATOM 760 O O . TYR A 1 96 ? 8.384 7.141 4.766 1.00 72.00 96 TYR A O 1
ATOM 768 N N . GLN A 1 97 ? 8.998 7.004 6.931 1.00 67.94 97 GLN A N 1
ATOM 769 C CA . GLN A 1 97 ? 9.047 8.455 7.205 1.00 67.94 97 GLN A CA 1
ATOM 770 C C . GLN A 1 97 ? 7.776 9.177 6.764 1.00 67.94 97 GLN A C 1
ATOM 772 O O . GLN A 1 97 ? 7.817 10.279 6.201 1.00 67.94 97 GLN A O 1
ATOM 777 N N . LEU A 1 98 ? 6.644 8.510 6.996 1.00 66.50 98 LEU A N 1
ATOM 778 C CA . LEU A 1 98 ? 5.332 8.921 6.545 1.00 66.50 98 LEU A CA 1
ATOM 779 C C . LEU A 1 98 ? 4.397 9.086 7.746 1.00 66.50 98 LEU A C 1
ATOM 781 O O . LEU A 1 98 ? 4.111 8.140 8.472 1.00 66.50 98 LEU A O 1
ATOM 785 N N . GLU A 1 99 ? 3.904 10.306 7.936 1.00 69.88 99 GLU A N 1
ATOM 786 C CA . GLU A 1 99 ? 3.040 10.668 9.062 1.00 69.88 99 GLU A CA 1
ATOM 787 C C . GLU A 1 99 ? 1.584 10.265 8.801 1.00 69.88 99 GLU A C 1
ATOM 789 O O . GLU A 1 99 ? 0.782 11.078 8.359 1.00 69.88 99 GLU A O 1
ATOM 794 N N . VAL A 1 100 ? 1.208 9.009 9.039 1.00 74.81 100 VAL A N 1
ATOM 795 C CA . VAL A 1 100 ? -0.189 8.564 8.866 1.00 74.81 100 VAL A CA 1
ATOM 796 C C . VAL A 1 100 ? -1.036 8.970 10.080 1.00 74.81 100 VAL A C 1
ATOM 798 O O . VAL A 1 100 ? -0.614 8.828 11.225 1.00 74.81 100 VAL A O 1
ATOM 801 N N . SER A 1 101 ? -2.259 9.462 9.862 1.00 82.88 101 SER A N 1
ATOM 802 C CA . SER A 1 101 ? -3.218 9.664 10.957 1.00 82.88 101 SER A CA 1
ATOM 803 C C . SER A 1 101 ? -3.913 8.352 11.328 1.00 82.88 101 SER A C 1
ATOM 805 O O . SER A 1 101 ? -4.175 7.514 10.468 1.00 82.88 101 SER A O 1
ATOM 807 N N . GLU A 1 102 ? -4.292 8.177 12.594 1.00 86.00 102 GLU A N 1
ATOM 808 C CA . GLU A 1 102 ? -5.047 6.986 13.023 1.00 86.00 102 GLU A CA 1
ATOM 809 C C . GLU A 1 102 ? -6.372 6.833 12.258 1.00 86.00 102 GLU A C 1
ATOM 811 O O . GLU A 1 102 ? -6.780 5.722 11.930 1.00 86.00 102 GLU A O 1
ATOM 816 N N . ALA A 1 103 ? -7.004 7.952 11.885 1.00 83.75 103 ALA A N 1
ATOM 817 C CA . ALA A 1 103 ? -8.200 7.958 11.047 1.00 83.75 103 ALA A CA 1
ATOM 818 C C . ALA A 1 103 ? -7.946 7.369 9.649 1.00 83.75 103 ALA A C 1
ATOM 820 O O . ALA A 1 103 ? -8.794 6.651 9.120 1.00 83.75 103 ALA A O 1
ATOM 821 N N . ALA A 1 104 ? -6.778 7.636 9.054 1.00 82.88 104 ALA A N 1
ATOM 822 C CA . ALA A 1 104 ? -6.399 7.030 7.782 1.00 82.88 104 ALA A CA 1
ATOM 823 C C . ALA A 1 104 ? -6.166 5.522 7.937 1.00 82.88 104 ALA A C 1
ATOM 825 O O . ALA A 1 104 ? -6.632 4.756 7.100 1.00 82.88 104 ALA A O 1
ATOM 826 N N . ILE A 1 105 ? -5.531 5.089 9.033 1.00 85.94 105 ILE A N 1
ATOM 827 C CA . ILE A 1 105 ? -5.346 3.661 9.334 1.00 85.94 105 ILE A CA 1
ATOM 828 C C . ILE A 1 105 ? -6.702 2.956 9.474 1.00 85.94 105 ILE A C 1
ATOM 830 O O . ILE A 1 105 ? -6.909 1.926 8.840 1.00 85.94 105 ILE A O 1
ATOM 834 N N . SER A 1 106 ? -7.644 3.539 10.224 1.00 87.81 106 SER A N 1
ATOM 835 C CA . SER A 1 106 ? -9.011 3.010 10.350 1.00 87.81 106 SER A CA 1
ATOM 836 C C . SER A 1 106 ? -9.713 2.925 8.997 1.00 87.81 106 SER A C 1
ATOM 838 O O . SER A 1 106 ? -10.296 1.904 8.660 1.00 87.81 106 SER A O 1
ATOM 840 N N . SER A 1 107 ? -9.622 3.973 8.174 1.00 86.44 107 SER A N 1
ATOM 841 C CA . SER A 1 107 ? -10.251 3.955 6.852 1.00 86.44 107 SER A CA 1
ATOM 842 C C . SER A 1 107 ? -9.669 2.876 5.936 1.00 86.44 107 SER A C 1
ATOM 844 O O . SER A 1 107 ? -10.384 2.409 5.051 1.00 86.44 107 SER A O 1
ATOM 846 N N . ILE A 1 108 ? -8.393 2.517 6.099 1.00 84.94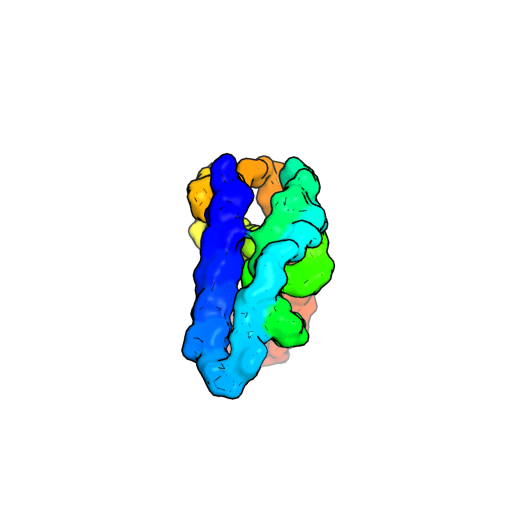 108 ILE A N 1
ATOM 847 C CA . ILE A 1 108 ? -7.729 1.456 5.333 1.00 84.94 108 ILE A CA 1
ATOM 848 C C . ILE A 1 108 ? -8.169 0.083 5.844 1.00 84.94 108 ILE A C 1
ATOM 850 O O . ILE A 1 108 ? -8.529 -0.775 5.041 1.00 84.94 108 ILE A O 1
ATOM 854 N N . THR A 1 109 ? -8.216 -0.129 7.162 1.00 86.94 109 THR A N 1
ATOM 855 C CA . THR A 1 109 ? -8.697 -1.398 7.73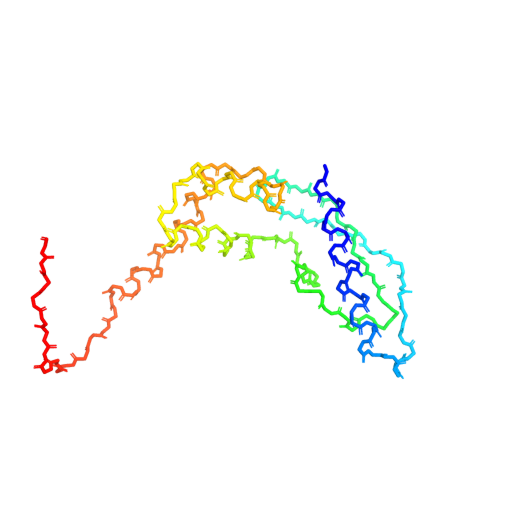5 1.00 86.94 109 THR A CA 1
ATOM 856 C C . THR A 1 109 ? -10.176 -1.635 7.428 1.00 86.94 109 THR A C 1
ATOM 858 O O . THR A 1 109 ? -10.570 -2.769 7.147 1.00 86.94 109 THR A O 1
ATOM 861 N N . ASP A 1 110 ? -10.983 -0.575 7.352 1.00 88.00 110 ASP A N 1
ATOM 862 C CA . ASP A 1 110 ? -12.395 -0.643 6.968 1.00 88.00 110 ASP A CA 1
ATOM 863 C C . ASP A 1 110 ? -12.604 -1.174 5.538 1.00 88.00 110 ASP A C 1
ATOM 865 O O . ASP A 1 110 ? -13.639 -1.780 5.240 1.00 88.00 110 ASP A O 1
ATOM 869 N N . GLN A 1 111 ? -11.613 -1.036 4.649 1.00 86.62 111 GLN A N 1
ATOM 870 C CA . GLN A 1 111 ? -11.680 -1.607 3.297 1.00 86.62 111 GLN A CA 1
ATOM 871 C C . GLN A 1 111 ? -11.719 -3.141 3.299 1.00 86.62 111 GLN A C 1
ATOM 873 O O . GLN A 1 111 ? -12.156 -3.737 2.313 1.00 86.62 111 GLN A O 1
ATOM 878 N N . LEU A 1 112 ? -11.314 -3.795 4.394 1.00 85.94 112 LEU A N 1
ATOM 879 C CA . LEU A 1 112 ? -11.420 -5.246 4.544 1.00 85.94 112 LEU A CA 1
ATOM 880 C C . LEU A 1 112 ? -12.824 -5.714 4.930 1.00 85.94 112 LEU A C 1
ATOM 882 O O . LEU A 1 112 ? -13.144 -6.886 4.729 1.00 85.94 112 LEU A O 1
ATOM 886 N N . ILE A 1 113 ? -13.681 -4.836 5.464 1.00 90.25 113 ILE A N 1
ATOM 887 C CA . ILE A 1 113 ? -15.023 -5.204 5.94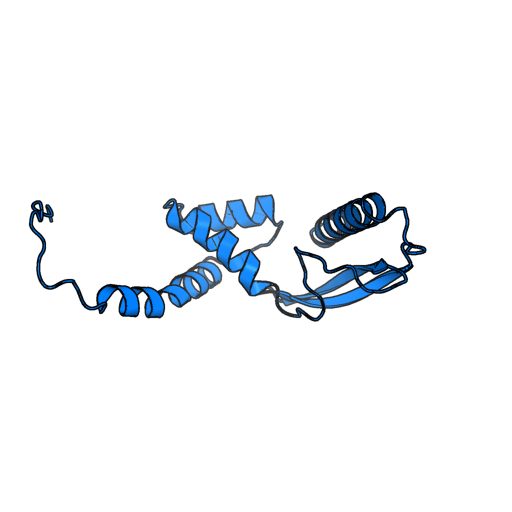5 1.00 90.25 113 ILE A CA 1
ATOM 888 C C . ILE A 1 113 ? -15.838 -5.958 4.876 1.00 90.25 113 ILE A C 1
ATOM 890 O O . ILE A 1 113 ? -16.438 -6.985 5.208 1.00 90.25 113 ILE A O 1
ATOM 894 N N . PRO A 1 114 ? -15.874 -5.532 3.596 1.00 91.62 114 PRO A N 1
ATOM 895 C CA . PRO A 1 114 ? -16.580 -6.269 2.549 1.00 91.62 114 PRO A CA 1
ATOM 896 C C . PRO A 1 114 ? -16.005 -7.671 2.310 1.00 91.62 114 PRO A C 1
ATOM 898 O O . PRO A 1 114 ? -16.768 -8.619 2.136 1.00 91.62 114 PRO A O 1
ATOM 901 N N . GLN A 1 115 ? -14.677 -7.821 2.344 1.00 88.69 115 GLN A N 1
ATOM 902 C CA . GLN A 1 115 ? -14.010 -9.115 2.161 1.00 88.69 115 GLN A CA 1
ATOM 903 C C . GLN A 1 115 ? -14.305 -10.062 3.331 1.00 88.69 115 GLN A C 1
ATOM 905 O O . GLN A 1 115 ? -14.604 -11.234 3.119 1.00 88.69 115 GLN A O 1
ATOM 910 N N . LEU A 1 116 ? -14.308 -9.538 4.559 1.00 91.00 116 LEU A N 1
ATOM 911 C CA . LEU A 1 116 ? -14.698 -10.265 5.768 1.00 91.00 116 LEU A CA 1
ATOM 912 C C . LEU A 1 116 ? -16.145 -10.757 5.694 1.00 91.00 116 LEU A C 1
ATOM 914 O O . LEU A 1 116 ? -16.413 -11.919 5.986 1.00 91.00 116 LEU A O 1
ATOM 918 N N . LYS A 1 117 ? -17.074 -9.907 5.244 1.00 92.94 117 LYS A N 1
ATOM 919 C CA . LYS A 1 117 ? -18.480 -10.296 5.040 1.00 92.94 117 LYS A CA 1
ATOM 920 C C . LYS A 1 117 ? -18.629 -11.381 3.973 1.00 92.94 117 LYS A C 1
ATOM 922 O O . LYS A 1 117 ? -19.400 -12.323 4.159 1.00 92.94 117 LYS A O 1
ATOM 927 N N . ALA A 1 118 ? -17.884 -11.280 2.874 1.00 92.62 118 ALA A N 1
ATOM 928 C CA . ALA A 1 118 ? -17.863 -12.312 1.840 1.00 92.62 118 ALA A CA 1
ATOM 929 C C . ALA A 1 118 ? -17.313 -13.643 2.382 1.00 92.62 118 ALA A C 1
ATOM 931 O O . ALA A 1 118 ? -17.877 -14.702 2.125 1.00 92.62 118 ALA A O 1
ATOM 932 N N . TRP A 1 119 ? -16.258 -13.594 3.198 1.00 92.12 119 TRP A N 1
ATOM 933 C CA . TRP A 1 119 ? -15.685 -14.781 3.829 1.00 92.12 119 TRP A CA 1
ATOM 934 C C . TRP A 1 119 ? -16.638 -15.423 4.844 1.00 92.12 119 TRP A C 1
ATOM 936 O O . TRP A 1 119 ? -16.782 -16.643 4.863 1.00 92.12 119 TRP A O 1
ATOM 946 N N . GLN A 1 120 ? -17.336 -14.616 5.647 1.00 90.81 120 GLN A N 1
ATOM 947 C CA . GLN A 1 120 ? -18.344 -15.091 6.601 1.00 90.81 120 GLN A CA 1
ATOM 948 C C . GLN A 1 120 ? -19.542 -15.762 5.917 1.00 90.81 120 GLN A C 1
ATOM 950 O O . GLN A 1 120 ? -20.122 -16.687 6.476 1.00 90.81 120 GLN A O 1
ATOM 955 N N . SER A 1 121 ? -19.911 -15.305 4.719 1.00 91.62 121 SER A N 1
ATOM 956 C CA . SER A 1 121 ? -21.046 -15.829 3.945 1.00 91.62 121 SER A CA 1
ATOM 957 C C . SER A 1 121 ? -20.670 -16.954 2.976 1.00 91.62 121 SER A C 1
ATOM 959 O O . SER A 1 121 ? -21.501 -17.371 2.168 1.00 91.62 121 SER A O 1
ATOM 961 N N . ARG A 1 122 ? -19.437 -17.476 3.046 1.00 90.94 122 ARG A N 1
ATOM 962 C CA . ARG A 1 122 ? -19.001 -18.574 2.178 1.00 90.94 122 ARG A CA 1
ATOM 963 C C . ARG A 1 122 ? -19.825 -19.839 2.437 1.00 90.94 122 ARG A C 1
ATOM 965 O O . ARG A 1 122 ? -20.069 -20.203 3.587 1.00 90.94 122 ARG A O 1
ATOM 972 N N . ALA A 1 123 ? -20.212 -20.529 1.365 1.00 90.56 123 ALA A N 1
ATOM 973 C CA . ALA A 1 123 ? -20.839 -21.841 1.476 1.00 90.56 123 ALA A CA 1
ATOM 974 C C . ALA A 1 123 ? -19.860 -22.820 2.143 1.00 90.56 123 ALA A C 1
ATOM 976 O O . ALA A 1 123 ? -18.696 -22.908 1.751 1.00 90.56 123 ALA A O 1
ATOM 977 N N . LEU A 1 124 ? -20.335 -23.509 3.177 1.00 87.31 124 LEU A N 1
ATOM 978 C CA . LEU A 1 124 ? -19.586 -24.543 3.883 1.00 87.31 124 LEU A CA 1
ATOM 979 C C . LEU A 1 124 ? -19.846 -25.903 3.232 1.00 87.31 124 LEU A C 1
ATOM 981 O O . LEU A 1 124 ? -20.896 -26.114 2.621 1.00 87.31 124 LEU A O 1
ATOM 985 N N . ASP A 1 125 ? -18.903 -26.828 3.386 1.00 85.81 125 ASP A N 1
ATOM 986 C CA . ASP A 1 125 ? -19.080 -28.191 2.899 1.00 85.81 125 ASP A CA 1
ATOM 987 C C . ASP A 1 125 ? -20.170 -28.924 3.687 1.00 85.81 125 ASP A C 1
ATOM 989 O O . ASP A 1 125 ? -20.432 -28.658 4.861 1.00 85.81 125 ASP A O 1
ATOM 993 N N . SER A 1 126 ? -20.823 -29.876 3.024 1.00 83.31 126 SER A N 1
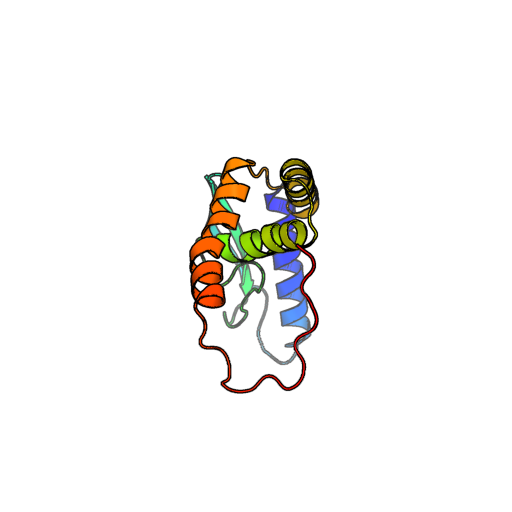ATOM 994 C CA . SER A 1 126 ? -21.964 -30.599 3.598 1.00 83.31 126 SER A CA 1
ATOM 995 C C . SER A 1 126 ? -21.596 -31.532 4.756 1.00 83.31 126 SER A C 1
ATOM 997 O O . SER A 1 126 ? -22.456 -31.854 5.574 1.00 83.31 126 SER A O 1
ATOM 999 N N . VAL A 1 127 ? -20.338 -31.975 4.844 1.00 86.94 127 VAL A N 1
ATOM 1000 C CA . VAL A 1 127 ? -19.886 -32.951 5.840 1.00 86.94 127 VAL A CA 1
ATOM 1001 C C . VAL A 1 127 ? -18.579 -32.488 6.473 1.00 86.94 127 VAL A C 1
ATOM 1003 O O . VAL A 1 127 ? -17.562 -32.374 5.796 1.00 86.94 127 VAL A O 1
ATOM 1006 N N . TYR A 1 128 ? -18.597 -32.314 7.795 1.00 87.06 128 TYR A N 1
ATOM 1007 C CA . TYR A 1 128 ? -17.405 -32.105 8.617 1.00 87.06 128 TYR A CA 1
ATOM 1008 C C . TYR A 1 128 ? -17.307 -33.236 9.657 1.00 87.06 128 TYR A C 1
ATOM 1010 O O . TYR A 1 128 ? -18.014 -33.190 10.663 1.00 87.06 128 TYR A O 1
ATOM 1018 N N . PRO A 1 129 ? -16.463 -34.266 9.432 1.00 83.88 129 PRO A N 1
ATOM 1019 C CA . PRO A 1 129 ? -16.378 -35.453 10.295 1.00 83.88 129 PRO A CA 1
ATOM 1020 C C . PRO A 1 129 ? -15.971 -35.161 11.745 1.00 83.88 129 PRO A C 1
ATOM 1022 O O . PRO A 1 129 ? -16.285 -35.936 12.643 1.00 83.88 129 PRO A O 1
ATOM 1025 N N . ILE A 1 130 ? -15.263 -34.054 11.980 1.00 83.81 130 ILE A N 1
ATOM 1026 C CA . ILE A 1 130 ? -14.890 -33.565 13.306 1.00 83.81 130 ILE A CA 1
ATOM 1027 C C . ILE A 1 130 ? -15.045 -32.045 13.283 1.00 83.81 130 ILE A C 1
ATOM 1029 O O . ILE A 1 130 ? -14.386 -31.365 12.498 1.00 83.81 130 ILE A O 1
ATOM 1033 N N . VAL A 1 131 ? -15.884 -31.514 14.169 1.00 78.88 131 VAL A N 1
ATOM 1034 C CA . VAL A 1 131 ? -15.917 -30.089 14.512 1.00 78.88 131 VAL A CA 1
ATOM 1035 C C . VAL A 1 131 ? -15.757 -30.019 16.023 1.00 78.88 131 VAL A C 1
ATOM 1037 O O . VAL A 1 131 ? -16.652 -30.415 16.765 1.00 78.88 131 VAL A O 1
ATOM 1040 N N . GLY A 1 132 ? -14.577 -29.609 16.483 1.00 68.19 132 GLY A N 1
ATOM 1041 C CA . GLY A 1 132 ? -14.322 -29.415 17.909 1.00 68.19 132 GLY A CA 1
ATOM 1042 C C . GLY A 1 132 ? -15.131 -28.240 18.461 1.00 68.19 132 GLY A C 1
ATOM 1043 O O . GLY A 1 132 ? -15.402 -27.281 17.737 1.00 68.19 132 GLY A O 1
ATOM 1044 N N . GLU A 1 133 ? -15.511 -28.314 19.740 1.00 53.81 133 GLU A N 1
ATOM 1045 C CA . GLU A 1 133 ? -16.192 -27.225 20.448 1.00 53.81 133 GLU A CA 1
ATOM 1046 C C . GLU A 1 133 ? -15.414 -25.910 20.325 1.00 53.81 133 GLU A C 1
ATOM 1048 O O . GLU A 1 133 ? -14.267 -25.787 20.762 1.00 53.81 133 GLU A O 1
ATOM 1053 N N . VAL A 1 134 ? -16.076 -24.898 19.769 1.00 56.34 134 VAL A N 1
ATOM 1054 C CA . VAL A 1 134 ? -15.604 -23.516 19.803 1.00 56.34 134 VAL A CA 1
ATOM 1055 C C . VAL A 1 134 ? -16.009 -22.948 21.161 1.00 56.34 134 VAL A C 1
ATOM 1057 O O . VAL A 1 134 ? -17.179 -22.623 21.372 1.00 56.34 134 VAL A O 1
ATOM 1060 N N . LYS A 1 135 ? -15.064 -22.861 22.107 1.00 48.69 135 LYS A N 1
ATOM 1061 C CA . LYS A 1 135 ? -15.296 -22.113 23.351 1.00 48.69 135 LYS A CA 1
ATOM 1062 C C . LYS A 1 135 ? -15.586 -20.654 22.994 1.00 48.69 135 LYS A C 1
ATOM 1064 O O . LYS A 1 135 ? -14.778 -20.019 22.319 1.00 48.69 135 LYS A O 1
ATOM 1069 N N . LYS A 1 136 ? -16.765 -20.187 23.411 1.00 43.22 136 LYS A N 1
ATOM 1070 C CA . LYS A 1 136 ? -17.156 -18.774 23.388 1.00 43.22 136 LYS A CA 1
ATOM 1071 C C . LYS A 1 136 ? -16.358 -17.974 24.406 1.00 43.22 136 LYS A C 1
ATOM 1073 O O . LYS A 1 136 ? -16.055 -18.550 25.477 1.00 43.22 136 LYS A O 1
#

Sequence (136 aa):
MTLCNTLTFLSAEIESYLGQNLNSNNRRNGYSKKTVKSALGSFELETPRERNGEFEPVLVKKHQTKLSPEIDNHILSPFSHGMSYSAIKEHISEIYQLEVSEAAISSITDQLIPQLKAWQSRALDSVYPIVGEVKK

Radius of gyration: 20.87 Å; chains: 1; bounding box: 47×51×48 Å

InterPro domains:
  IPR001207 Transposase, mutator type [PF00872] (21-131)
  IPR001207 Transposase, mutator type [PTHR33217] (9-131)

Organism: NCBI:txid13276